Protein AF-A0A0S4IQ66-F1 (afdb_monomer_lite)

Secondary structure (DSSP, 8-state):
--HHHHHHHHHHHHHHHHHHHHHHHHHHHHHHHHHHHHHHHHHHHHHHHHHHHHHHHHHHHHHHHHHHHHHHHHHHHTTTTS------------------------PPPPTT-HHHHHHHHHHHTT-TTS-HHHHHHHTT--SHHHHHHH--HHHHHHTT--HHHHHHHHHHHHHHHHHHHT-

Foldseek 3Di:
DDPVVVVVVVVVVVVVVVVVVVVVVVVVVVVVVVVVVVVVVVVVVVVVVVVVVVVVVVVVVVVVVVVVVVVVVVVVVVVVVPDDDDDDDDDDPDDDPDDCPPPPPVDQDPFPCLPSNQVSLCVQLVVPPDRSCVLCVVVVDDGLVCCLVPDDLVSCVVVVNDSSSSVRSNVSSVVVVVVVVVD

Radius of gyration: 32.1 Å; chains: 1; bounding box: 67×26×112 Å

Sequence (183 aa):
MSNDDLVKENHRLSQLVRRMQDAVSTLRDEIADANSELAASRKLFDEQKQILLQELDRERLKRSRVESQLERQSSKETTSRGTNTIATSDASTSSNQIDQEVVHRVVPPKRTEFAAFCDWIGFTARLRDVDIKDVFHNLGHLTVEDVCANVCESDLLSAGVSHQKSKVVMQCIMECTMQYLMQ

pLDDT: mean 74.01, std 18.63, range [32.59, 98.0]

Organism: Bodo saltans (NCBI:txid75058)

Structure (mmCIF, N/CA/C/O backbone):
data_AF-A0A0S4IQ66-F1
#
_entry.id   AF-A0A0S4IQ66-F1
#
loop_
_atom_site.group_PDB
_atom_site.id
_atom_site.type_symbol
_atom_site.label_atom_id
_atom_site.label_alt_id
_atom_site.label_comp_id
_atom_site.label_asym_id
_atom_site.label_entity_id
_atom_site.label_seq_id
_atom_site.pdbx_PDB_ins_code
_atom_site.Cartn_x
_atom_site.Cartn_y
_atom_site.Cartn_z
_atom_site.occupancy
_atom_site.B_iso_or_equiv
_atom_site.auth_seq_id
_atom_site.auth_comp_id
_atom_site.auth_asym_id
_atom_site.auth_atom_id
_atom_site.pdbx_PDB_model_num
ATOM 1 N N . MET A 1 1 ? 32.208 -8.313 -51.434 1.00 64.12 1 MET A N 1
ATOM 2 C CA . MET A 1 1 ? 32.116 -7.104 -50.590 1.00 64.12 1 MET A CA 1
ATOM 3 C C . MET A 1 1 ? 33.354 -6.273 -50.829 1.00 64.12 1 MET A C 1
ATOM 5 O O . MET A 1 1 ? 34.442 -6.840 -50.806 1.00 64.12 1 MET A O 1
ATOM 9 N N . SER A 1 2 ? 33.185 -4.984 -51.115 1.00 90.19 2 SER A N 1
ATOM 10 C CA . SER A 1 2 ? 34.305 -4.049 -51.229 1.00 90.19 2 SER A CA 1
ATOM 11 C C . SER A 1 2 ? 34.895 -3.759 -49.845 1.00 90.19 2 SER A C 1
ATOM 13 O O . SER A 1 2 ? 34.210 -3.892 -48.829 1.00 90.19 2 SER A O 1
ATOM 15 N N . ASN A 1 3 ? 36.155 -3.327 -49.799 1.00 90.00 3 ASN A N 1
ATOM 16 C CA . ASN A 1 3 ? 36.782 -2.851 -48.566 1.00 90.00 3 ASN A CA 1
ATOM 17 C C . ASN A 1 3 ? 36.015 -1.647 -47.974 1.00 90.00 3 ASN A C 1
ATOM 19 O O . ASN A 1 3 ? 35.884 -1.525 -46.759 1.00 90.00 3 ASN A O 1
ATOM 23 N N . ASP A 1 4 ? 35.406 -0.819 -48.827 1.00 91.44 4 ASP A N 1
ATOM 24 C CA . ASP A 1 4 ? 34.572 0.314 -48.403 1.00 91.44 4 ASP A CA 1
ATOM 25 C C . ASP A 1 4 ? 33.258 -0.127 -47.738 1.00 91.44 4 ASP A C 1
ATOM 27 O O . ASP A 1 4 ? 32.776 0.527 -46.808 1.00 91.44 4 ASP A O 1
ATOM 31 N N . ASP A 1 5 ? 32.687 -1.256 -48.176 1.00 92.94 5 ASP A N 1
ATOM 32 C CA . ASP A 1 5 ? 31.478 -1.826 -47.569 1.00 92.94 5 ASP A CA 1
ATOM 33 C C . ASP A 1 5 ? 31.783 -2.358 -46.163 1.00 92.94 5 ASP A C 1
ATOM 35 O O . ASP A 1 5 ? 30.996 -2.167 -45.235 1.00 92.94 5 ASP A O 1
ATOM 39 N N . LEU A 1 6 ? 32.962 -2.969 -45.986 1.00 93.12 6 LEU A N 1
ATOM 40 C CA . LEU A 1 6 ? 33.448 -3.445 -44.689 1.00 93.12 6 LEU A CA 1
ATOM 41 C C . LEU A 1 6 ? 33.649 -2.296 -43.693 1.00 93.12 6 LEU A C 1
ATOM 43 O O . LEU A 1 6 ? 33.256 -2.420 -42.534 1.00 93.12 6 LEU A O 1
ATOM 47 N N . VAL A 1 7 ? 34.215 -1.167 -44.129 1.00 93.81 7 VAL A N 1
ATOM 48 C CA . VAL A 1 7 ? 34.425 0.010 -43.267 1.00 93.81 7 VAL A CA 1
ATOM 49 C C . VAL A 1 7 ? 33.093 0.620 -42.821 1.00 93.81 7 VAL A C 1
ATOM 51 O O . VAL A 1 7 ? 32.925 0.931 -41.639 1.00 93.81 7 VAL A O 1
ATOM 54 N N . LYS A 1 8 ? 32.122 0.754 -43.733 1.00 94.56 8 LYS A N 1
ATOM 55 C CA . LYS A 1 8 ? 30.783 1.271 -43.402 1.00 94.56 8 LYS A CA 1
ATOM 56 C C . LYS A 1 8 ? 30.042 0.361 -42.429 1.00 94.56 8 LYS A C 1
ATOM 58 O O . LYS A 1 8 ? 29.466 0.855 -41.459 1.00 94.56 8 LYS A O 1
ATOM 63 N N . GLU A 1 9 ? 30.082 -0.950 -42.655 1.00 95.00 9 GLU A N 1
ATOM 64 C CA . GLU A 1 9 ? 29.412 -1.902 -41.770 1.00 95.00 9 GLU A CA 1
ATOM 65 C C . GLU A 1 9 ? 30.079 -1.955 -40.390 1.00 95.00 9 GLU A C 1
ATOM 67 O O . GLU A 1 9 ? 29.388 -1.945 -39.374 1.00 95.00 9 GLU A O 1
ATOM 72 N N . ASN A 1 10 ? 31.411 -1.894 -40.322 1.00 94.88 10 ASN A N 1
ATOM 73 C CA . ASN A 1 10 ? 32.129 -1.811 -39.050 1.00 94.88 10 ASN A CA 1
ATOM 74 C C . ASN A 1 10 ? 31.773 -0.528 -38.275 1.00 94.88 10 ASN A C 1
ATOM 76 O O . ASN A 1 10 ? 31.510 -0.569 -37.071 1.00 94.88 10 ASN A O 1
ATOM 80 N N . HIS A 1 11 ? 31.660 0.610 -38.966 1.00 95.62 11 HIS A N 1
ATOM 81 C CA . HIS A 1 11 ? 31.192 1.847 -38.347 1.00 95.62 11 HIS A CA 1
ATOM 82 C C . HIS A 1 11 ? 29.756 1.718 -37.809 1.00 95.62 11 HIS A C 1
ATOM 84 O O . HIS A 1 11 ? 29.483 2.125 -36.678 1.00 95.62 11 HIS A O 1
ATOM 90 N N . ARG A 1 12 ? 28.849 1.097 -38.576 1.00 96.94 12 ARG A N 1
ATOM 91 C CA . ARG A 1 12 ? 27.458 0.845 -38.163 1.00 96.94 12 ARG A CA 1
ATOM 92 C C . ARG A 1 12 ? 27.384 -0.051 -36.925 1.00 96.94 12 ARG A C 1
ATOM 94 O O . ARG A 1 12 ? 26.663 0.270 -35.981 1.00 96.94 12 ARG A O 1
ATOM 101 N N . LEU A 1 13 ? 28.159 -1.134 -36.905 1.00 97.31 13 LEU A N 1
ATOM 102 C CA . LEU A 1 13 ? 28.255 -2.044 -35.764 1.00 97.31 13 LEU A CA 1
ATOM 103 C C . LEU A 1 13 ? 28.844 -1.345 -34.536 1.00 97.31 13 LEU A C 1
ATOM 105 O O . LEU A 1 13 ? 28.303 -1.484 -33.444 1.00 97.31 13 LEU A O 1
ATOM 109 N N . SER A 1 14 ? 29.880 -0.522 -34.709 1.00 97.38 14 SER A N 1
ATOM 110 C CA . SER A 1 14 ? 30.478 0.258 -33.618 1.00 97.38 14 SER A CA 1
ATOM 111 C C . SER A 1 14 ? 29.476 1.236 -32.992 1.00 97.38 14 SER A C 1
ATOM 113 O O . SER A 1 14 ? 29.402 1.358 -31.769 1.00 97.38 14 SER A O 1
ATOM 115 N N . GLN A 1 15 ? 28.656 1.904 -33.812 1.00 97.19 15 GLN A N 1
ATOM 116 C CA . GLN A 1 15 ? 27.579 2.763 -33.313 1.00 97.19 15 GLN A CA 1
ATOM 117 C C . GLN A 1 15 ? 26.498 1.968 -32.572 1.00 97.19 15 GLN A C 1
ATOM 119 O O . GLN A 1 15 ? 26.015 2.421 -31.535 1.00 97.19 15 GLN A O 1
ATOM 124 N N . LEU A 1 16 ? 26.121 0.793 -33.085 1.00 97.44 16 LEU A N 1
ATOM 125 C CA . LEU A 1 16 ? 25.138 -0.073 -32.435 1.00 97.44 16 LEU A CA 1
ATOM 126 C C . LEU A 1 16 ? 25.640 -0.559 -31.072 1.00 97.44 16 LEU A C 1
ATOM 128 O O . LEU A 1 16 ? 24.911 -0.452 -30.091 1.00 97.44 16 LEU A O 1
ATOM 132 N N . VAL A 1 17 ? 26.892 -1.018 -30.995 1.00 97.75 17 VAL A N 1
ATOM 133 C CA . VAL A 1 17 ? 27.526 -1.440 -29.738 1.00 97.75 17 VAL A CA 1
ATOM 134 C C . VAL A 1 17 ? 27.514 -0.303 -28.724 1.00 97.75 17 VAL A C 1
ATOM 136 O O . VAL A 1 17 ? 27.152 -0.534 -27.575 1.00 97.75 17 VAL A O 1
ATOM 139 N N . ARG A 1 18 ? 27.824 0.928 -29.146 1.00 97.44 18 ARG A N 1
ATOM 140 C CA . ARG A 1 18 ? 27.783 2.096 -28.257 1.00 97.44 18 ARG A CA 1
ATOM 141 C C . ARG A 1 18 ? 26.382 2.345 -27.698 1.00 97.44 18 ARG A C 1
ATOM 143 O O . ARG A 1 18 ? 26.222 2.449 -26.492 1.00 97.44 18 ARG A O 1
ATOM 150 N N . ARG A 1 19 ? 25.354 2.330 -28.553 1.00 97.50 19 ARG A N 1
ATOM 151 C CA . ARG A 1 19 ? 23.955 2.483 -28.108 1.00 97.50 19 ARG A CA 1
ATOM 152 C C . ARG A 1 19 ? 23.518 1.362 -27.167 1.00 97.50 19 ARG A C 1
ATOM 154 O O . ARG A 1 19 ? 22.789 1.614 -26.217 1.00 97.50 19 ARG A O 1
ATOM 161 N N . MET A 1 20 ? 23.957 0.130 -27.427 1.00 97.81 20 MET A N 1
ATOM 162 C CA . MET A 1 20 ? 23.685 -1.002 -26.540 1.00 97.81 20 MET A CA 1
ATOM 163 C C . MET A 1 20 ? 24.392 -0.842 -25.191 1.00 97.81 20 MET A C 1
ATOM 165 O O . MET A 1 20 ? 23.800 -1.157 -24.166 1.00 97.81 20 MET A O 1
ATOM 169 N N . GLN A 1 21 ? 25.627 -0.337 -25.170 1.00 98.00 21 GLN A N 1
ATOM 170 C CA . GLN A 1 21 ? 26.355 -0.043 -23.933 1.00 98.00 21 GLN A CA 1
ATOM 171 C C . GLN A 1 21 ? 25.667 1.055 -23.121 1.00 98.00 21 GLN A C 1
ATOM 173 O O . GLN A 1 21 ? 25.494 0.880 -21.917 1.00 98.00 21 GLN A O 1
ATOM 178 N N . ASP A 1 22 ? 25.220 2.127 -23.777 1.00 97.25 22 ASP A N 1
ATOM 179 C CA . ASP A 1 22 ? 24.487 3.216 -23.130 1.00 97.25 22 ASP A CA 1
ATOM 180 C C . ASP A 1 22 ? 23.171 2.697 -22.526 1.00 97.25 22 ASP A C 1
ATOM 182 O O . ASP A 1 22 ? 22.912 2.903 -21.343 1.00 97.25 22 ASP A O 1
ATOM 186 N N . ALA A 1 23 ? 22.392 1.918 -23.289 1.00 97.25 23 ALA A N 1
ATOM 187 C CA . ALA A 1 23 ? 21.151 1.312 -22.804 1.00 97.25 23 ALA A CA 1
ATOM 188 C C . ALA A 1 23 ? 21.380 0.350 -21.624 1.00 97.25 23 ALA A C 1
ATOM 190 O O . ALA A 1 23 ? 20.615 0.350 -20.663 1.00 97.25 23 ALA A O 1
ATOM 191 N N . VAL A 1 24 ? 22.447 -0.456 -21.665 1.00 98.00 24 VAL A N 1
ATOM 192 C CA . VAL A 1 24 ? 22.825 -1.333 -20.545 1.00 98.00 24 VAL A CA 1
ATOM 193 C C . VAL A 1 24 ? 23.238 -0.521 -19.318 1.00 98.00 24 VAL A C 1
ATOM 195 O O . VAL A 1 24 ? 22.945 -0.944 -18.203 1.00 98.00 24 VAL A O 1
ATOM 198 N N . SER A 1 25 ? 23.906 0.622 -19.495 1.00 97.75 25 SER A N 1
ATOM 199 C CA . SER A 1 25 ? 24.238 1.517 -18.383 1.00 97.75 25 SER A CA 1
ATOM 200 C C . SER A 1 25 ? 22.973 2.062 -17.731 1.00 97.75 25 SER A C 1
ATOM 202 O O . SER A 1 25 ? 22.811 1.908 -16.527 1.00 97.75 25 SER A O 1
ATOM 204 N N . THR A 1 26 ? 22.037 2.590 -18.523 1.00 97.06 26 THR A N 1
ATOM 205 C CA . THR A 1 26 ? 20.759 3.103 -18.010 1.00 97.06 26 THR A CA 1
ATOM 206 C C . THR A 1 26 ? 19.975 2.028 -17.264 1.00 97.06 26 THR A C 1
ATOM 208 O O . THR A 1 26 ? 19.541 2.257 -16.142 1.00 97.06 26 THR A O 1
ATOM 211 N N . LEU A 1 27 ? 19.867 0.818 -17.825 1.00 97.56 27 LEU A N 1
ATOM 212 C CA . LEU A 1 27 ? 19.185 -0.290 -17.149 1.00 97.56 27 LEU A CA 1
ATOM 213 C C . LEU A 1 27 ? 19.869 -0.689 -15.835 1.00 97.56 27 LEU A C 1
ATOM 215 O O . LEU A 1 27 ? 19.198 -1.110 -14.898 1.00 97.56 27 LEU A O 1
ATOM 219 N N . ARG A 1 28 ? 21.201 -0.588 -15.745 1.00 97.75 28 ARG A N 1
ATOM 220 C CA . ARG A 1 28 ? 21.920 -0.855 -14.489 1.00 97.75 28 ARG A CA 1
ATOM 221 C C . ARG A 1 28 ? 21.606 0.189 -13.428 1.00 97.75 28 ARG A C 1
ATOM 223 O O . ARG A 1 28 ? 21.427 -0.200 -12.277 1.00 97.75 28 ARG A O 1
ATOM 230 N N . ASP A 1 29 ? 21.527 1.456 -13.817 1.00 97.00 29 ASP A N 1
ATOM 231 C CA . ASP A 1 29 ? 21.183 2.548 -12.909 1.00 97.00 29 ASP A CA 1
ATOM 232 C C . ASP A 1 29 ? 19.736 2.387 -12.410 1.00 97.00 29 ASP A C 1
ATOM 234 O O . ASP A 1 29 ? 19.504 2.364 -11.204 1.00 97.00 29 ASP A O 1
ATOM 238 N N . GLU A 1 30 ? 18.786 2.100 -13.306 1.00 95.19 30 GLU A N 1
ATOM 239 C CA . GLU A 1 30 ? 17.387 1.819 -12.942 1.00 95.19 30 GLU A CA 1
ATOM 240 C C . GLU A 1 30 ? 17.255 0.614 -11.992 1.00 95.19 30 GLU A C 1
ATOM 242 O O . GLU A 1 30 ? 16.486 0.646 -11.029 1.00 95.19 30 GLU A O 1
ATOM 247 N N . ILE A 1 31 ? 18.025 -0.457 -12.221 1.00 97.31 31 ILE A N 1
ATOM 248 C CA . ILE A 1 31 ? 18.059 -1.621 -11.321 1.00 97.31 31 ILE A CA 1
ATOM 249 C C . ILE A 1 31 ? 18.648 -1.243 -9.956 1.00 97.31 31 ILE A C 1
ATOM 251 O O . ILE A 1 31 ? 18.188 -1.752 -8.930 1.00 97.31 31 ILE A O 1
ATOM 255 N N . ALA A 1 32 ? 19.676 -0.395 -9.913 1.00 95.50 32 ALA A N 1
ATOM 256 C CA . ALA A 1 32 ? 20.269 0.058 -8.659 1.00 95.50 32 ALA A CA 1
ATOM 257 C C . ALA A 1 32 ? 19.266 0.885 -7.840 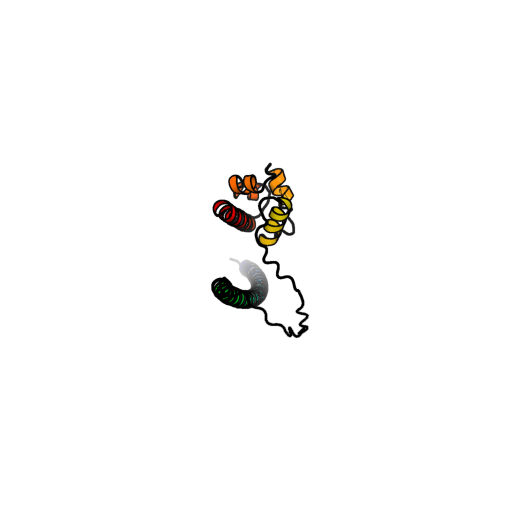1.00 95.50 32 ALA A C 1
ATOM 259 O O . ALA A 1 32 ? 19.096 0.622 -6.646 1.00 95.50 32 ALA A O 1
ATOM 260 N N . ASP A 1 33 ? 18.545 1.795 -8.494 1.00 93.88 33 ASP A N 1
ATOM 261 C CA . ASP A 1 33 ? 17.511 2.620 -7.870 1.00 93.88 33 ASP A CA 1
ATOM 262 C C . ASP A 1 33 ? 16.349 1.763 -7.352 1.00 93.88 33 ASP A C 1
ATOM 264 O O . ASP A 1 33 ? 16.009 1.834 -6.169 1.00 93.88 33 ASP A O 1
ATOM 268 N N . ALA A 1 34 ? 15.823 0.849 -8.174 1.00 93.25 34 ALA A N 1
ATOM 269 C CA . ALA A 1 34 ? 14.752 -0.062 -7.766 1.00 93.25 34 ALA A CA 1
ATOM 270 C C . ALA A 1 34 ? 15.153 -0.951 -6.572 1.00 93.25 34 ALA A C 1
ATOM 272 O O . ALA A 1 34 ? 14.351 -1.199 -5.669 1.00 93.25 34 ALA A O 1
ATOM 273 N N . ASN A 1 35 ? 16.406 -1.417 -6.524 1.00 94.88 35 ASN A N 1
ATOM 274 C CA . ASN A 1 35 ? 16.915 -2.185 -5.385 1.00 94.88 35 ASN A CA 1
ATOM 275 C C . ASN A 1 35 ? 17.035 -1.333 -4.113 1.00 94.88 35 ASN A C 1
ATOM 277 O O . ASN A 1 35 ? 16.768 -1.832 -3.016 1.00 94.88 35 ASN A O 1
ATOM 281 N N . SER A 1 36 ? 17.420 -0.063 -4.247 1.00 96.06 36 SER A N 1
ATOM 282 C CA . SER A 1 36 ? 17.479 0.889 -3.134 1.00 96.06 36 SER A CA 1
ATOM 283 C C . SER A 1 36 ? 16.085 1.158 -2.558 1.00 96.06 36 SER A C 1
ATOM 285 O O . SER A 1 36 ? 15.873 1.045 -1.347 1.00 96.06 36 SER A O 1
ATOM 287 N N . GLU A 1 37 ? 15.100 1.411 -3.424 1.00 92.38 37 GLU A N 1
ATOM 288 C CA . GLU A 1 37 ? 13.699 1.599 -3.033 1.00 92.38 37 GLU A CA 1
ATOM 289 C C . GLU A 1 37 ? 13.118 0.351 -2.360 1.00 92.38 37 GLU A C 1
ATOM 291 O O . GLU A 1 37 ? 12.466 0.448 -1.315 1.00 92.38 37 GLU A O 1
ATOM 296 N N . LEU A 1 38 ? 13.406 -0.837 -2.902 1.00 94.81 38 LEU A N 1
ATOM 297 C CA . LEU A 1 38 ? 12.983 -2.106 -2.311 1.00 94.81 38 LEU A CA 1
ATOM 298 C C . LEU A 1 38 ? 13.578 -2.304 -0.910 1.00 94.81 38 LEU A C 1
ATOM 300 O O . LEU A 1 38 ? 12.873 -2.731 0.008 1.00 94.81 38 LEU A O 1
ATOM 304 N N . ALA A 1 39 ? 14.858 -1.975 -0.721 1.00 92.75 39 ALA A N 1
ATOM 305 C CA . ALA A 1 39 ? 15.512 -2.054 0.582 1.00 92.75 39 ALA A CA 1
ATOM 306 C C . ALA A 1 39 ? 14.887 -1.078 1.595 1.00 92.75 39 ALA A C 1
ATOM 308 O O . ALA A 1 39 ? 14.626 -1.463 2.739 1.00 92.75 39 ALA A O 1
ATOM 309 N N . ALA A 1 40 ? 14.592 0.156 1.176 1.00 90.06 40 ALA A N 1
ATOM 310 C CA . ALA A 1 40 ? 13.922 1.150 2.011 1.00 90.06 40 ALA A CA 1
ATOM 311 C C . ALA A 1 40 ? 12.498 0.713 2.395 1.00 90.06 40 ALA A C 1
ATOM 313 O O . ALA A 1 40 ? 12.125 0.771 3.568 1.00 90.06 40 ALA A O 1
ATOM 314 N N . SER A 1 41 ? 11.725 0.205 1.431 1.00 90.38 41 SER A N 1
ATOM 315 C CA . SER A 1 41 ? 10.371 -0.311 1.656 1.00 90.38 41 SER A CA 1
ATOM 316 C C . SER A 1 41 ? 10.366 -1.486 2.636 1.00 90.38 41 SER A C 1
ATOM 318 O O . SER A 1 41 ? 9.578 -1.511 3.583 1.00 90.38 41 SER A O 1
ATOM 320 N N . ARG A 1 42 ? 11.307 -2.426 2.477 1.00 93.38 42 ARG A N 1
ATOM 321 C CA . ARG A 1 42 ? 11.455 -3.566 3.387 1.00 93.38 42 ARG A CA 1
ATOM 322 C C . ARG A 1 42 ? 11.783 -3.123 4.810 1.00 93.38 42 ARG A C 1
ATOM 324 O O . ARG A 1 42 ? 11.186 -3.636 5.751 1.00 93.38 42 ARG A O 1
ATOM 331 N N . LYS A 1 43 ? 12.679 -2.145 4.967 1.00 92.94 43 LYS A N 1
ATOM 332 C CA . LYS A 1 43 ? 13.011 -1.579 6.278 1.00 92.94 43 LYS A CA 1
ATOM 333 C C . LYS A 1 43 ? 11.782 -0.958 6.953 1.00 92.94 43 LYS A C 1
ATOM 335 O O . LYS A 1 43 ? 11.514 -1.268 8.109 1.00 92.94 43 LYS A O 1
ATOM 340 N N . LEU A 1 44 ? 11.010 -0.144 6.228 1.00 87.81 44 LEU A N 1
ATOM 341 C CA . LEU A 1 44 ? 9.776 0.459 6.752 1.00 87.81 44 LEU A CA 1
ATOM 342 C C . LEU A 1 44 ? 8.742 -0.599 7.151 1.00 87.81 44 LEU A C 1
ATOM 344 O O . LEU A 1 44 ? 8.089 -0.472 8.186 1.00 87.81 44 LEU A O 1
ATOM 348 N N . PHE A 1 45 ? 8.603 -1.656 6.350 1.00 87.06 45 PHE A N 1
ATOM 349 C CA . PHE A 1 45 ? 7.720 -2.772 6.670 1.00 87.06 45 PHE A CA 1
ATOM 350 C C . PHE A 1 45 ? 8.150 -3.492 7.954 1.00 87.06 45 PHE A C 1
ATOM 352 O O . PHE A 1 45 ? 7.311 -3.768 8.813 1.00 87.06 45 PHE A O 1
ATOM 359 N N . ASP A 1 46 ? 9.446 -3.772 8.109 1.00 89.81 46 ASP A N 1
ATOM 360 C CA . ASP A 1 46 ? 9.981 -4.439 9.298 1.00 89.81 46 ASP A CA 1
ATOM 361 C C . ASP A 1 46 ? 9.790 -3.578 10.563 1.00 89.81 46 ASP A C 1
ATOM 363 O O . ASP A 1 46 ? 9.367 -4.097 11.600 1.00 89.81 46 ASP A O 1
ATOM 367 N N . GLU A 1 47 ? 9.998 -2.261 10.468 1.00 87.81 47 GLU A N 1
ATOM 368 C CA . GLU A 1 47 ? 9.728 -1.307 11.554 1.00 87.81 47 GLU A CA 1
ATOM 369 C C . GLU A 1 47 ? 8.239 -1.287 11.939 1.00 87.81 47 GLU A C 1
ATOM 371 O O . GLU A 1 47 ? 7.891 -1.431 13.114 1.00 87.81 47 GLU A O 1
ATOM 376 N N . GLN A 1 48 ? 7.336 -1.188 10.958 1.00 86.06 48 GLN A N 1
ATOM 377 C CA . GLN A 1 48 ? 5.890 -1.218 11.205 1.00 86.06 48 GLN A CA 1
ATOM 378 C C . GLN A 1 48 ? 5.438 -2.540 11.827 1.00 86.06 48 GLN A C 1
ATOM 380 O O . GLN A 1 48 ? 4.636 -2.551 12.762 1.00 86.06 48 GLN A O 1
ATOM 385 N N . LYS A 1 49 ? 5.973 -3.664 11.344 1.00 90.50 49 LYS A N 1
ATOM 386 C CA . LYS A 1 49 ? 5.697 -4.985 11.906 1.00 90.50 49 LYS A CA 1
ATOM 387 C C . LYS A 1 49 ? 6.122 -5.058 13.370 1.00 90.50 49 LYS A C 1
ATOM 389 O O . LYS A 1 49 ? 5.375 -5.593 14.188 1.00 90.50 49 LYS A O 1
ATOM 394 N N . GLN A 1 50 ? 7.294 -4.527 13.712 1.00 85.25 50 GLN A N 1
ATOM 395 C CA . GLN A 1 50 ? 7.779 -4.522 15.090 1.00 85.25 50 GLN A CA 1
ATOM 396 C C . GLN A 1 50 ? 6.875 -3.691 16.008 1.00 85.25 50 GLN A C 1
ATOM 398 O O . GLN A 1 50 ? 6.534 -4.158 17.095 1.00 85.25 50 GLN A O 1
ATOM 403 N N . ILE A 1 51 ? 6.441 -2.510 15.557 1.00 85.12 51 ILE A N 1
ATOM 404 C CA . ILE A 1 51 ? 5.503 -1.655 16.300 1.00 85.12 51 ILE A CA 1
ATOM 405 C C . ILE A 1 51 ? 4.193 -2.404 16.570 1.00 85.12 51 ILE A C 1
ATOM 407 O O . ILE A 1 51 ? 3.752 -2.482 17.716 1.00 85.12 51 ILE A O 1
ATOM 411 N N . LEU A 1 52 ? 3.607 -3.025 15.542 1.00 79.75 52 LEU A N 1
ATOM 412 C CA . LEU A 1 52 ? 2.347 -3.763 15.679 1.00 79.75 52 LEU A CA 1
ATOM 413 C C . LEU A 1 52 ? 2.466 -4.968 16.621 1.00 79.75 52 LEU A C 1
ATOM 415 O O . LEU A 1 52 ? 1.539 -5.253 17.376 1.00 79.75 52 LEU A O 1
ATOM 419 N N . LEU A 1 53 ? 3.600 -5.676 16.606 1.00 84.50 53 LEU A N 1
ATOM 420 C CA . LEU A 1 53 ? 3.845 -6.780 17.539 1.00 84.50 53 LEU A CA 1
ATOM 421 C C . LEU A 1 53 ? 3.936 -6.288 18.989 1.00 84.50 53 LEU A C 1
ATOM 423 O O . LEU A 1 53 ? 3.327 -6.886 19.874 1.00 84.50 53 LEU A O 1
ATOM 427 N N . GLN A 1 54 ? 4.635 -5.177 19.230 1.00 87.75 54 GLN A N 1
ATOM 428 C CA . GLN A 1 54 ? 4.715 -4.572 20.563 1.00 87.75 54 GLN A CA 1
ATOM 429 C C . GLN A 1 54 ? 3.345 -4.097 21.059 1.00 87.75 54 GLN A C 1
ATOM 431 O O . GLN A 1 54 ? 3.006 -4.276 22.231 1.00 87.75 54 GLN A O 1
ATOM 436 N N . GLU A 1 55 ? 2.542 -3.512 20.172 1.00 83.31 55 GLU A N 1
ATOM 437 C CA . GLU A 1 55 ? 1.184 -3.080 20.486 1.00 83.31 55 GLU A CA 1
ATOM 438 C C . GLU A 1 55 ? 0.278 -4.272 20.822 1.00 83.31 55 GLU A C 1
ATOM 440 O O . GLU A 1 55 ? -0.429 -4.249 21.833 1.00 83.31 55 GLU A O 1
ATOM 445 N N . LEU A 1 56 ? 0.373 -5.358 20.048 1.00 86.88 56 LEU A N 1
ATOM 446 C CA . LEU A 1 56 ? -0.349 -6.601 20.310 1.00 86.88 56 LEU A CA 1
ATOM 447 C C . LEU A 1 56 ? 0.001 -7.188 21.684 1.00 86.88 56 LEU A C 1
ATOM 449 O O . LEU A 1 56 ? -0.899 -7.562 22.441 1.00 86.88 56 LEU A O 1
ATOM 453 N N . ASP A 1 57 ? 1.285 -7.257 22.030 1.00 88.19 57 ASP A N 1
ATOM 454 C CA . ASP A 1 57 ? 1.722 -7.766 23.331 1.00 88.19 57 ASP A CA 1
ATO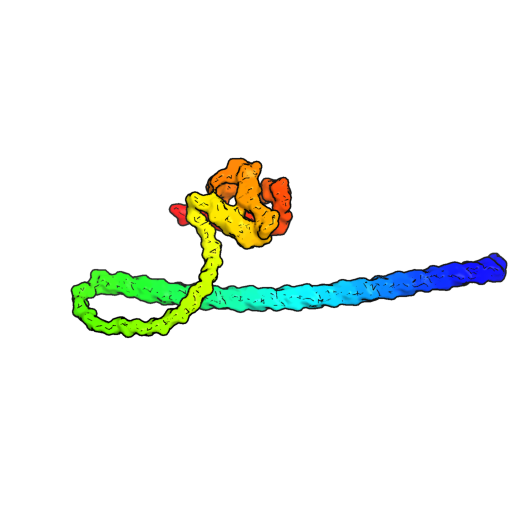M 455 C C . ASP A 1 57 ? 1.249 -6.866 24.479 1.00 88.19 57 ASP A C 1
ATOM 457 O O . ASP A 1 57 ? 0.784 -7.357 25.515 1.00 88.19 57 ASP A O 1
ATOM 461 N N . ARG A 1 58 ? 1.265 -5.542 24.282 1.00 84.06 58 ARG A N 1
ATOM 462 C CA . ARG A 1 58 ? 0.721 -4.585 25.253 1.00 84.06 58 ARG A CA 1
ATOM 463 C C . ARG A 1 58 ? -0.777 -4.797 25.471 1.00 84.06 58 ARG A C 1
ATOM 465 O O . ARG A 1 58 ? -1.227 -4.802 26.619 1.00 84.06 58 ARG A O 1
ATOM 472 N N . GLU A 1 59 ? -1.551 -5.000 24.410 1.00 82.44 59 GLU A N 1
ATOM 473 C CA . GLU A 1 59 ? -2.990 -5.262 24.513 1.00 82.44 59 GLU A CA 1
ATOM 474 C C . GLU A 1 59 ? -3.299 -6.616 25.159 1.00 82.44 59 GLU A C 1
ATOM 476 O O . GLU A 1 59 ? -4.225 -6.716 25.969 1.00 82.44 59 GLU A O 1
ATOM 481 N N . ARG A 1 60 ? -2.492 -7.648 24.888 1.00 87.19 60 ARG A N 1
ATOM 482 C CA . ARG A 1 60 ? -2.589 -8.947 25.575 1.00 87.19 60 ARG A CA 1
ATOM 483 C C . ARG A 1 60 ? -2.342 -8.814 27.077 1.00 87.19 60 ARG A C 1
ATOM 485 O O . ARG A 1 60 ? -3.120 -9.345 27.867 1.00 87.19 60 ARG A O 1
ATOM 492 N N . LEU A 1 61 ? -1.324 -8.054 27.482 1.00 87.25 61 LEU A N 1
ATOM 493 C CA . LEU A 1 61 ? -1.044 -7.780 28.896 1.00 87.25 61 LEU A CA 1
ATOM 494 C C . LEU A 1 61 ? -2.190 -7.018 29.571 1.00 87.25 61 LEU A C 1
ATOM 496 O O . LEU A 1 61 ? -2.594 -7.366 30.681 1.00 87.25 61 LEU A O 1
ATOM 500 N N . LYS A 1 62 ? -2.745 -5.995 28.909 1.00 82.56 62 LYS A N 1
ATOM 501 C CA . LYS A 1 62 ? -3.917 -5.268 29.423 1.00 82.56 62 LYS A CA 1
ATOM 502 C C . LYS A 1 62 ? -5.119 -6.194 29.582 1.00 82.56 62 LYS A C 1
ATOM 504 O O . LYS A 1 62 ? -5.765 -6.160 30.625 1.00 82.56 62 LYS A O 1
ATOM 509 N N . ARG A 1 63 ? -5.397 -7.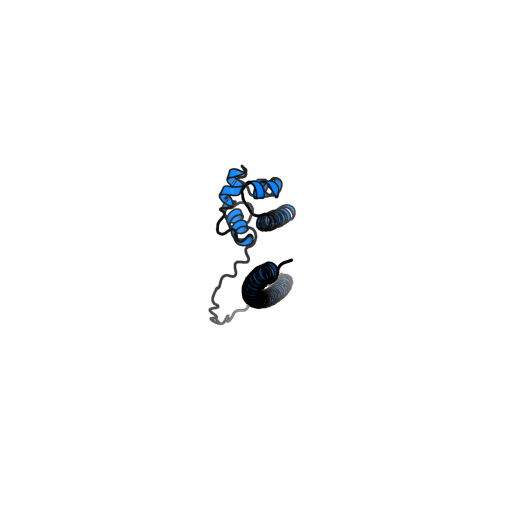035 28.581 1.00 84.38 63 ARG A N 1
ATOM 510 C CA . ARG A 1 63 ? -6.493 -8.010 28.629 1.00 84.38 63 ARG A CA 1
ATOM 511 C C . ARG A 1 63 ? -6.335 -8.965 29.811 1.00 84.38 63 ARG A C 1
ATOM 513 O O . ARG A 1 63 ? -7.249 -9.048 30.620 1.00 84.38 63 ARG A O 1
ATOM 520 N N . SER A 1 64 ? -5.158 -9.568 29.968 1.00 87.50 64 SER A N 1
ATOM 521 C CA . SER A 1 64 ? -4.860 -10.471 31.085 1.00 87.50 64 SER A CA 1
ATOM 522 C C . SER A 1 64 ? -5.063 -9.803 32.453 1.00 87.50 64 SER A C 1
ATOM 524 O O . SER A 1 64 ? -5.608 -10.416 33.373 1.00 87.50 64 SER A O 1
ATOM 526 N N . ARG A 1 65 ? -4.691 -8.521 32.598 1.00 86.75 65 ARG A N 1
ATOM 527 C CA . ARG A 1 65 ? -4.950 -7.755 33.830 1.00 86.75 65 ARG A CA 1
ATOM 528 C C . ARG A 1 65 ? -6.441 -7.558 34.093 1.00 86.75 65 ARG A C 1
ATOM 530 O O . ARG A 1 65 ? -6.862 -7.717 35.235 1.00 86.75 65 ARG A O 1
ATOM 537 N N . VAL A 1 66 ? -7.218 -7.207 33.069 1.00 83.88 66 VAL A N 1
ATOM 538 C CA . VAL A 1 66 ? -8.673 -7.014 33.196 1.00 83.88 66 VAL A CA 1
ATOM 539 C C . VAL A 1 66 ? -9.364 -8.333 33.536 1.00 83.88 66 VAL A C 1
ATOM 541 O O . VAL A 1 66 ? -10.168 -8.366 34.460 1.00 83.88 66 VAL A O 1
ATOM 544 N N . GLU A 1 67 ? -9.002 -9.424 32.862 1.00 80.62 67 GLU A N 1
ATOM 545 C CA . GLU A 1 67 ? -9.514 -10.771 33.152 1.00 80.62 67 GLU A CA 1
ATOM 546 C C . GLU A 1 67 ? -9.212 -11.172 34.606 1.00 80.62 67 GLU A C 1
ATOM 548 O O . GLU A 1 67 ? -10.122 -11.530 35.352 1.00 80.62 67 GLU A O 1
ATOM 553 N N . SER A 1 68 ? -7.973 -10.959 35.066 1.00 83.12 68 SER A N 1
ATOM 554 C CA . SER A 1 68 ? -7.576 -11.221 36.460 1.00 83.12 68 SER A CA 1
ATOM 555 C C . SER A 1 68 ? -8.347 -10.369 37.482 1.00 83.12 68 SER A C 1
ATOM 557 O O . SER A 1 68 ? -8.571 -10.796 38.616 1.00 83.12 68 SER A O 1
ATOM 559 N N . GLN A 1 69 ? -8.721 -9.133 37.133 1.00 78.31 69 GLN A N 1
ATOM 560 C CA . GLN A 1 69 ? -9.540 -8.274 37.997 1.00 78.31 69 GLN A CA 1
ATOM 561 C C . GLN A 1 69 ? -10.995 -8.749 38.047 1.00 78.31 69 GLN A C 1
ATOM 563 O O . GLN A 1 69 ? -11.589 -8.750 39.127 1.00 78.31 69 GLN A O 1
ATOM 568 N N . LEU A 1 70 ? -11.540 -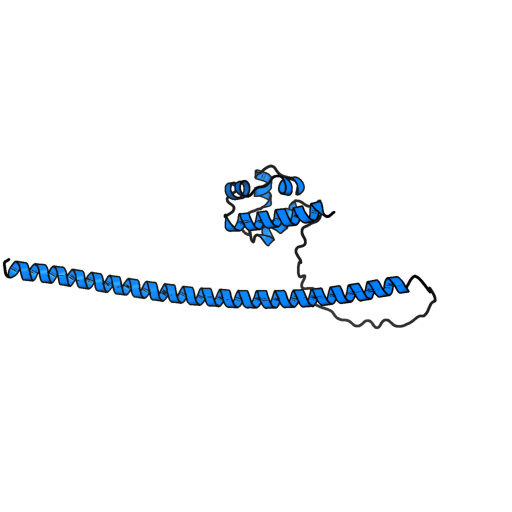9.188 36.910 1.00 77.25 70 LEU A N 1
ATOM 569 C CA . LEU A 1 70 ? -12.905 -9.693 36.798 1.00 77.25 70 LEU A CA 1
ATOM 570 C C . LEU A 1 70 ? -13.098 -10.966 37.639 1.00 77.25 70 LEU A C 1
ATOM 572 O O . LEU A 1 70 ? -14.052 -11.059 38.409 1.00 77.25 70 LEU A O 1
ATOM 576 N N . GLU A 1 71 ? -12.147 -11.903 37.585 1.00 74.38 71 GLU A N 1
ATOM 577 C CA . GLU A 1 71 ? -12.152 -13.127 38.405 1.00 74.38 71 GLU A CA 1
ATOM 578 C C . GLU A 1 71 ? -12.123 -12.821 39.915 1.00 74.38 71 GLU A C 1
ATOM 580 O O . GLU A 1 71 ? -12.831 -13.444 40.714 1.00 74.38 71 GLU A O 1
ATOM 585 N N . ARG A 1 72 ? -11.349 -11.805 40.325 1.00 71.31 72 ARG A N 1
ATOM 586 C CA . ARG A 1 72 ? -11.283 -11.354 41.726 1.00 71.31 72 ARG A CA 1
ATOM 587 C C . ARG A 1 72 ? -12.564 -10.656 42.187 1.00 71.31 72 ARG A C 1
ATOM 589 O O . ARG A 1 72 ? -12.920 -10.787 43.358 1.00 71.31 72 ARG A O 1
ATOM 596 N N . GLN A 1 73 ? -13.244 -9.914 41.311 1.00 60.94 73 GLN A N 1
ATOM 597 C CA . GLN A 1 73 ? -14.536 -9.290 41.626 1.00 60.94 73 GLN A CA 1
ATOM 598 C C . GLN A 1 73 ? -15.653 -10.330 41.731 1.00 60.94 73 GLN A C 1
ATOM 600 O O . GLN A 1 73 ? -16.377 -10.333 42.725 1.00 60.94 73 GLN A O 1
ATOM 605 N N . SER A 1 74 ? -15.715 -11.273 40.788 1.00 57.34 74 SER A N 1
ATOM 606 C CA . SER A 1 74 ? -16.665 -12.391 40.818 1.00 57.34 74 SER A CA 1
ATOM 607 C C . SER A 1 74 ? -16.539 -13.218 42.109 1.00 57.34 74 SER A C 1
ATOM 609 O O . SER A 1 74 ? -17.544 -13.537 42.742 1.00 57.34 74 SER A O 1
ATOM 611 N N . SER A 1 75 ? -15.310 -13.451 42.584 1.00 54.25 75 SER A N 1
ATOM 612 C CA . SER A 1 75 ? -15.047 -14.149 43.856 1.00 54.25 75 SER A CA 1
ATOM 613 C C . SER A 1 75 ? -15.456 -13.345 45.108 1.00 54.25 75 SER A C 1
ATOM 615 O O . SER A 1 75 ? -15.718 -13.910 46.175 1.00 54.25 75 SER A O 1
ATOM 617 N N . LYS A 1 76 ? -15.520 -12.009 45.013 1.00 54.97 76 LYS A N 1
ATOM 618 C CA . LYS A 1 76 ? -15.985 -11.130 46.101 1.00 54.97 76 LYS A CA 1
ATOM 619 C C . LYS A 1 76 ? -17.511 -11.026 46.154 1.00 54.97 76 LYS A C 1
ATOM 621 O O . LYS A 1 76 ? -18.065 -10.977 47.252 1.00 54.97 76 LYS A O 1
ATOM 626 N N . GLU A 1 77 ? -18.195 -11.055 45.013 1.00 52.00 77 GLU A N 1
ATOM 627 C CA . GLU A 1 77 ? -19.665 -11.006 44.955 1.00 52.00 77 GLU A CA 1
ATOM 628 C C . GLU A 1 77 ? -20.333 -12.267 45.521 1.00 52.00 77 GLU A C 1
ATOM 630 O O . GLU A 1 77 ? -21.388 -12.169 46.148 1.00 52.00 77 GLU A O 1
ATOM 635 N N . THR A 1 78 ? -19.695 -13.437 45.424 1.00 50.56 78 THR A N 1
ATOM 636 C CA . THR A 1 78 ? -20.197 -14.663 46.073 1.00 50.56 78 THR A CA 1
ATOM 637 C C . THR A 1 78 ? -20.063 -14.644 47.595 1.00 50.56 78 THR A C 1
ATOM 639 O O . THR A 1 78 ? -20.822 -15.324 48.282 1.00 50.56 78 THR A O 1
ATOM 642 N N . THR A 1 79 ? -19.141 -13.847 48.143 1.00 48.59 79 THR A N 1
ATOM 643 C CA . THR A 1 79 ? -18.894 -13.777 49.595 1.00 48.59 79 THR A CA 1
ATOM 644 C C . THR A 1 79 ? -19.697 -12.652 50.265 1.00 48.59 79 THR A C 1
ATOM 646 O O . THR A 1 79 ? -20.014 -12.741 51.446 1.00 48.59 79 THR A O 1
ATOM 649 N N . SER A 1 80 ? -20.108 -11.619 49.517 1.00 40.66 80 SER A N 1
ATOM 650 C CA . SER A 1 80 ? -20.816 -10.442 50.054 1.00 40.66 80 SER A CA 1
ATOM 651 C C . SER A 1 80 ? -22.318 -10.645 50.307 1.00 40.66 80 SER A C 1
ATOM 653 O O . SER A 1 80 ? -22.976 -9.740 50.823 1.00 40.66 80 SER A O 1
ATOM 655 N N . ARG A 1 81 ? -22.893 -11.804 49.959 1.00 45.31 81 ARG A N 1
ATOM 656 C CA . ARG A 1 81 ? -24.311 -12.107 50.238 1.00 45.31 81 ARG A CA 1
ATOM 657 C C . ARG A 1 81 ? -24.552 -12.728 51.619 1.00 45.31 81 ARG A C 1
ATOM 659 O O . ARG A 1 81 ? -25.701 -12.939 51.998 1.00 45.31 81 ARG A O 1
ATOM 666 N N . GLY A 1 82 ? -23.485 -12.971 52.379 1.00 41.66 82 GLY A N 1
ATOM 667 C CA . GLY A 1 82 ? -23.532 -13.229 53.811 1.00 41.66 82 GLY A CA 1
ATOM 668 C C . GLY A 1 82 ? -22.765 -12.133 54.541 1.00 41.66 82 GLY A C 1
ATOM 669 O O . GLY A 1 82 ? -21.605 -11.885 54.234 1.00 41.66 82 GLY A O 1
ATOM 670 N N . THR A 1 83 ? -23.384 -11.549 55.566 1.00 39.16 83 THR A N 1
ATOM 671 C CA . THR A 1 83 ? -22.779 -10.621 56.545 1.00 39.16 83 THR A CA 1
ATOM 672 C C . THR A 1 83 ? -22.692 -9.142 56.131 1.00 39.16 83 THR A C 1
ATOM 674 O O . THR A 1 83 ? -21.631 -8.599 55.845 1.00 39.16 83 THR A O 1
ATOM 677 N N . ASN A 1 84 ? -23.829 -8.444 56.232 1.00 41.81 84 ASN A N 1
ATOM 678 C CA . ASN A 1 84 ? -23.829 -7.023 56.583 1.00 41.81 84 ASN A CA 1
ATOM 679 C C . ASN A 1 84 ? -23.529 -6.893 58.085 1.00 41.81 84 ASN A C 1
ATOM 681 O O . ASN A 1 84 ? -24.422 -7.095 58.904 1.00 41.81 84 ASN A O 1
ATOM 685 N N . THR A 1 85 ? -22.306 -6.501 58.438 1.00 32.59 85 THR A N 1
ATOM 686 C CA . THR A 1 85 ? -22.036 -5.795 59.700 1.00 32.59 85 THR A CA 1
ATOM 687 C C . THR A 1 85 ? -20.897 -4.801 59.507 1.00 32.59 85 THR A C 1
ATOM 689 O O . THR A 1 85 ? -19.788 -5.153 59.125 1.00 32.59 85 THR A O 1
ATOM 692 N N . ILE A 1 86 ? -21.263 -3.550 59.762 1.00 43.34 86 ILE A N 1
ATOM 693 C CA . ILE A 1 86 ? -20.502 -2.316 59.965 1.00 43.34 86 ILE A CA 1
ATOM 694 C C . ILE A 1 86 ? -19.057 -2.529 60.457 1.00 43.34 86 ILE A C 1
ATOM 696 O O . ILE A 1 86 ? -18.852 -3.107 61.520 1.00 43.34 86 ILE A O 1
ATOM 700 N N . ALA A 1 87 ? -18.091 -1.916 59.767 1.00 33.66 87 ALA A N 1
ATOM 701 C CA . ALA A 1 87 ? -16.922 -1.291 60.389 1.00 33.66 87 ALA A CA 1
ATOM 702 C C . ALA A 1 87 ? -16.347 -0.201 59.468 1.00 33.66 87 ALA A C 1
ATOM 704 O O . ALA A 1 87 ? -16.220 -0.372 58.257 1.00 33.66 87 ALA A O 1
ATOM 705 N N . THR A 1 88 ? -16.067 0.938 60.084 1.00 39.75 88 THR A N 1
ATOM 706 C CA . THR A 1 88 ? -15.509 2.181 59.551 1.00 39.75 88 THR A CA 1
ATOM 707 C C . THR A 1 88 ? -14.027 2.079 59.172 1.00 39.75 88 THR A C 1
ATOM 709 O O . THR A 1 88 ? -13.304 1.245 59.713 1.00 39.75 88 THR A O 1
ATOM 712 N N . SER A 1 89 ? -13.606 3.053 58.354 1.00 37.56 89 SER A N 1
ATOM 713 C CA . SER A 1 89 ? -12.297 3.734 58.351 1.00 37.56 89 SER A CA 1
ATOM 714 C C . SER A 1 89 ? -11.371 3.517 57.143 1.00 37.56 89 SER A C 1
ATOM 716 O O . SER A 1 89 ? -10.995 2.408 56.782 1.00 37.56 89 SER A O 1
ATOM 718 N N . ASP A 1 90 ? -10.987 4.678 56.602 1.00 39.16 90 ASP A N 1
ATOM 719 C CA . ASP A 1 90 ? -9.748 5.038 55.907 1.00 39.16 90 ASP A CA 1
ATOM 720 C C . ASP A 1 90 ? -9.484 4.470 54.506 1.00 39.16 90 ASP A C 1
ATOM 722 O O . ASP A 1 90 ? -8.664 3.582 54.289 1.00 39.16 90 ASP A O 1
ATOM 726 N N . ALA A 1 91 ? -10.101 5.110 53.507 1.00 39.47 91 ALA A N 1
ATOM 727 C CA . ALA A 1 91 ? -9.619 5.075 52.130 1.00 39.47 91 ALA A CA 1
ATOM 728 C C . ALA A 1 91 ? -8.708 6.286 51.878 1.00 39.47 91 ALA A C 1
ATOM 730 O O . ALA A 1 91 ? -9.167 7.402 51.637 1.00 39.47 91 ALA A O 1
ATOM 731 N N . SER A 1 92 ? -7.399 6.057 51.953 1.00 35.94 92 SER A N 1
ATOM 732 C CA . SER A 1 92 ? -6.376 7.014 51.543 1.00 35.94 92 SER A CA 1
ATOM 733 C C . SER A 1 92 ? -6.535 7.355 50.058 1.00 35.94 92 SER A C 1
ATOM 735 O O . SER A 1 92 ? -6.402 6.493 49.189 1.00 35.94 92 SER A O 1
ATOM 737 N N . THR A 1 93 ? -6.793 8.627 49.764 1.00 44.72 93 THR A N 1
ATOM 738 C CA . THR A 1 93 ? -6.820 9.190 48.412 1.00 44.72 93 THR A CA 1
ATOM 739 C C . THR A 1 93 ? -5.399 9.208 47.840 1.00 44.72 93 THR A C 1
ATOM 741 O O . THR A 1 93 ? -4.676 10.194 47.962 1.00 44.72 93 THR A O 1
ATOM 744 N N . SER A 1 94 ? -4.956 8.102 47.239 1.00 36.34 94 SER A N 1
ATOM 745 C CA . SER A 1 94 ? -3.731 8.090 46.434 1.00 36.34 94 SER A CA 1
ATOM 746 C C . SER A 1 94 ? -4.063 8.599 45.036 1.00 36.34 94 SER A C 1
ATOM 748 O O . SER A 1 94 ? -4.635 7.903 44.198 1.00 36.34 94 SER A O 1
ATOM 750 N N . SER A 1 95 ? -3.738 9.875 44.849 1.00 42.62 95 SER A N 1
ATOM 751 C CA . SER A 1 95 ? -3.692 10.582 43.579 1.00 42.62 95 SER A CA 1
ATOM 752 C C . SER A 1 95 ? -2.761 9.854 42.609 1.00 42.62 95 SER A C 1
ATOM 754 O O . SER A 1 95 ? -1.548 9.884 42.780 1.00 42.62 95 SER A O 1
ATOM 756 N N . ASN A 1 96 ? -3.331 9.211 41.595 1.00 35.38 96 ASN A N 1
ATOM 757 C CA . ASN A 1 96 ? -2.628 8.856 40.370 1.00 35.38 96 ASN A CA 1
ATOM 758 C C . ASN A 1 96 ? -3.477 9.371 39.209 1.00 35.38 96 ASN A C 1
ATOM 760 O O . ASN A 1 96 ? -4.374 8.690 38.714 1.00 35.38 96 ASN A O 1
ATOM 764 N N . GLN A 1 97 ? -3.198 10.614 38.815 1.00 42.25 97 GLN A N 1
ATOM 765 C CA . GLN A 1 97 ? -3.467 11.089 37.465 1.00 42.25 97 GLN A CA 1
ATOM 766 C C . GLN A 1 97 ? -2.716 10.153 36.513 1.00 42.25 97 GLN A C 1
ATOM 768 O O . GLN A 1 97 ? -1.496 10.214 36.400 1.00 42.25 97 GLN A O 1
ATOM 773 N N . ILE A 1 98 ? -3.442 9.222 35.903 1.00 42.22 98 ILE A N 1
ATOM 774 C CA . ILE A 1 98 ? -2.965 8.464 34.754 1.00 42.22 98 ILE A CA 1
ATOM 775 C C . ILE A 1 98 ? -3.620 9.128 33.559 1.00 42.22 98 ILE A C 1
ATOM 777 O O . ILE A 1 98 ? -4.848 9.124 33.450 1.00 42.22 98 ILE A O 1
ATOM 781 N N . ASP A 1 99 ? -2.778 9.718 32.717 1.00 33.34 99 ASP A N 1
ATOM 782 C CA . ASP A 1 99 ? -3.141 10.285 31.431 1.00 33.34 99 ASP A CA 1
ATOM 783 C C . ASP A 1 99 ? -4.093 9.346 30.691 1.00 33.34 99 ASP A C 1
ATOM 785 O O . ASP A 1 99 ? -3.767 8.214 30.317 1.00 33.34 99 ASP A O 1
ATOM 789 N N . GLN A 1 100 ? -5.318 9.834 30.533 1.00 37.47 100 GLN A N 1
ATOM 790 C CA . GLN A 1 100 ? -6.359 9.254 29.708 1.00 37.47 100 GLN A CA 1
ATOM 791 C C . GLN A 1 100 ? -5.976 9.480 28.241 1.00 37.47 100 GLN A C 1
ATOM 793 O O . GLN A 1 100 ? -6.552 10.316 27.553 1.00 37.47 100 GLN A O 1
ATOM 798 N N . GLU A 1 101 ? -4.996 8.736 27.734 1.00 37.16 101 GLU A N 1
ATOM 799 C CA . GLU A 1 101 ? -4.892 8.555 26.290 1.00 37.16 101 GLU A CA 1
ATOM 800 C C . GLU A 1 101 ? -5.868 7.439 25.913 1.00 37.16 101 GLU A C 1
ATOM 802 O O . GLU A 1 101 ? -5.638 6.245 26.131 1.00 37.16 101 GLU A O 1
ATOM 807 N N . VAL A 1 102 ? -7.047 7.877 25.472 1.00 39.03 102 VAL A N 1
ATOM 808 C CA . VAL A 1 102 ? -8.183 7.046 25.085 1.00 39.03 102 VAL A CA 1
ATOM 809 C C . VAL A 1 102 ? -7.755 6.137 23.933 1.00 39.03 102 VAL A C 1
ATOM 811 O O . VAL A 1 102 ? -7.827 6.496 22.762 1.00 39.03 102 VAL A O 1
ATOM 814 N N . VAL A 1 103 ? -7.323 4.918 24.261 1.00 35.91 103 VAL A N 1
ATOM 815 C CA . VAL A 1 103 ? -7.321 3.807 23.310 1.00 35.91 103 VAL A CA 1
ATOM 816 C C . VAL A 1 103 ? -8.783 3.533 22.994 1.00 35.91 103 VAL A C 1
ATOM 818 O O . VAL A 1 103 ? -9.471 2.827 23.735 1.00 35.91 103 VAL A O 1
ATOM 821 N N . HIS A 1 104 ? -9.276 4.107 21.900 1.00 37.84 104 HIS A N 1
ATOM 822 C CA . HIS A 1 104 ? -10.514 3.649 21.300 1.00 37.84 104 HIS A CA 1
ATOM 823 C C . HIS A 1 104 ? -10.274 2.215 20.814 1.00 37.84 104 HIS A C 1
ATOM 825 O O . HIS A 1 104 ? -9.881 1.977 19.676 1.00 37.84 104 HIS A O 1
ATOM 831 N N . ARG A 1 105 ? -10.546 1.225 21.676 1.00 43.19 105 ARG A N 1
ATOM 832 C CA . ARG A 1 105 ? -11.125 -0.025 21.183 1.00 43.19 105 ARG A CA 1
ATOM 833 C C . ARG A 1 105 ? -12.348 0.417 20.397 1.00 43.19 105 ARG A C 1
ATOM 835 O O . ARG A 1 105 ? -13.336 0.813 21.015 1.00 43.19 105 ARG A O 1
ATOM 842 N N . VAL A 1 106 ? -12.266 0.436 19.070 1.00 49.97 106 VAL A N 1
ATOM 843 C CA . VAL A 1 106 ? -13.432 0.780 18.261 1.00 49.97 106 VAL A CA 1
ATOM 844 C C . VAL A 1 106 ? -14.311 -0.459 18.226 1.00 49.97 106 VAL A C 1
ATOM 846 O O . VAL A 1 106 ? -14.235 -1.302 17.339 1.00 49.97 106 VAL A O 1
ATOM 849 N N . VAL A 1 107 ? -15.036 -0.629 19.327 1.00 56.41 107 VAL A N 1
ATOM 850 C CA . VAL A 1 107 ? -16.120 -1.588 19.461 1.00 56.41 107 VAL A CA 1
ATOM 851 C C . VAL A 1 107 ? -17.154 -1.201 18.404 1.00 56.41 107 VAL A C 1
ATOM 853 O O . VAL A 1 107 ? -17.458 -0.007 18.304 1.00 56.41 107 VAL A O 1
ATOM 856 N N . PRO A 1 108 ? -17.683 -2.158 17.620 1.00 57.75 108 PRO A N 1
ATOM 857 C CA . PRO A 1 108 ? -18.775 -1.867 16.707 1.00 57.75 108 PRO A CA 1
ATOM 858 C C . PRO A 1 108 ? -19.896 -1.151 17.476 1.00 57.75 108 PRO A C 1
ATOM 860 O O . PRO A 1 108 ? -20.233 -1.564 18.593 1.00 57.75 108 PRO A O 1
ATOM 863 N N . PRO A 1 109 ? -20.434 -0.044 16.951 1.00 58.97 109 PRO A N 1
ATOM 864 C CA . PRO A 1 109 ? -21.454 0.720 17.653 1.00 58.97 109 PRO A CA 1
ATOM 865 C C . PRO A 1 109 ? -22.712 -0.126 17.880 1.00 58.97 109 PRO A C 1
ATOM 867 O O . PRO A 1 109 ? -23.030 -1.034 17.111 1.00 58.97 109 PRO A O 1
ATOM 870 N N . LYS A 1 110 ? -23.442 0.175 18.960 1.00 58.12 110 LYS A N 1
ATOM 871 C CA . LYS A 1 110 ? -24.735 -0.465 19.242 1.00 58.12 110 LYS A CA 1
ATOM 872 C C . LYS A 1 110 ? -25.763 -0.097 18.158 1.00 58.12 110 LYS A C 1
ATOM 874 O O . LYS A 1 110 ? -25.668 0.968 17.555 1.00 58.12 110 LYS A O 1
ATOM 879 N N . ARG A 1 111 ? -26.762 -0.977 17.991 1.00 52.97 111 ARG A N 1
ATOM 880 C CA . ARG A 1 111 ? -27.811 -1.075 16.943 1.00 52.97 111 ARG A CA 1
ATOM 881 C C . ARG A 1 111 ? -28.426 0.213 16.353 1.00 52.97 111 ARG A C 1
ATOM 883 O O . ARG A 1 111 ? -29.078 0.126 15.323 1.00 52.97 111 ARG A O 1
ATOM 890 N N . THR A 1 112 ? -28.290 1.382 16.968 1.00 55.75 112 THR A N 1
ATOM 891 C CA . THR A 1 112 ? -29.125 2.557 16.659 1.00 55.75 112 THR A CA 1
ATOM 892 C C . THR A 1 112 ? -28.419 3.696 15.928 1.00 55.75 112 THR A C 1
ATOM 894 O O . THR A 1 112 ? -29.090 4.629 15.499 1.00 55.75 112 THR A O 1
ATOM 897 N N . GLU A 1 113 ? -27.096 3.655 15.750 1.00 70.56 113 GLU A N 1
ATOM 898 C CA . GLU A 1 113 ? -26.347 4.794 15.200 1.00 70.56 113 GLU A CA 1
ATOM 899 C C . GLU A 1 113 ? -25.675 4.443 13.864 1.00 70.56 113 GLU A C 1
ATOM 901 O O . GLU A 1 113 ? -24.481 4.151 13.801 1.00 70.56 113 GLU A O 1
ATOM 906 N N . PHE A 1 114 ? -26.446 4.504 12.769 1.00 71.06 114 PHE A N 1
ATOM 907 C CA . PHE A 1 114 ? -25.949 4.283 11.399 1.00 71.06 114 PHE A CA 1
ATOM 908 C C . PHE A 1 114 ? -24.733 5.160 11.064 1.00 71.06 114 PHE A C 1
ATOM 910 O O . PHE A 1 114 ? -23.778 4.701 10.439 1.00 71.06 114 PHE A O 1
ATOM 917 N N . ALA A 1 115 ? -24.728 6.407 11.544 1.00 71.31 115 ALA A N 1
ATOM 918 C CA . ALA A 1 115 ? -23.608 7.317 11.349 1.00 71.31 115 ALA A CA 1
ATOM 919 C C . ALA A 1 115 ? -22.315 6.792 12.001 1.00 71.31 115 ALA A C 1
ATOM 921 O O . ALA A 1 115 ? -21.288 6.727 11.331 1.00 71.31 115 ALA A O 1
ATOM 922 N N . ALA A 1 116 ? -22.387 6.344 13.259 1.00 72.50 116 ALA A N 1
ATOM 923 C CA . ALA A 1 116 ? -21.248 5.759 13.960 1.00 72.50 116 ALA A CA 1
ATOM 924 C C . ALA A 1 116 ? -20.791 4.439 13.320 1.00 72.50 116 ALA A C 1
ATOM 926 O O . ALA A 1 116 ? -19.599 4.142 13.317 1.00 72.50 116 ALA A O 1
ATOM 927 N N . PHE A 1 117 ? -21.712 3.650 12.754 1.00 76.12 117 PHE A N 1
ATOM 928 C CA . PHE A 1 117 ? -21.374 2.425 12.020 1.00 76.12 117 PHE A CA 1
ATOM 929 C C . PHE A 1 117 ? -20.566 2.728 10.754 1.00 76.12 117 PHE A C 1
ATOM 931 O O . PHE A 1 117 ? -19.532 2.105 10.512 1.00 76.12 117 PHE A O 1
ATOM 938 N N . CYS A 1 118 ? -20.988 3.730 9.985 1.00 74.12 118 CYS A N 1
ATOM 939 C CA . CYS A 1 118 ? -20.260 4.159 8.796 1.00 74.12 118 CYS A CA 1
ATOM 940 C C . CYS A 1 118 ? -18.890 4.753 9.148 1.00 74.12 118 CYS A C 1
ATOM 942 O O . CYS A 1 118 ? -17.902 4.430 8.491 1.00 74.12 118 CYS A O 1
ATOM 944 N N . ASP A 1 119 ? -18.811 5.557 10.213 1.00 74.50 119 ASP A N 1
ATOM 945 C CA . ASP A 1 119 ? -17.547 6.121 10.702 1.00 74.50 119 ASP A CA 1
ATOM 946 C C . ASP A 1 119 ? -16.596 5.014 11.191 1.00 74.50 119 ASP A C 1
ATOM 948 O O . ASP A 1 119 ? -15.394 5.054 10.922 1.00 74.50 119 ASP A O 1
ATOM 952 N N . TRP A 1 120 ? -17.130 3.972 11.839 1.00 79.75 120 TRP A N 1
ATOM 953 C CA . TRP A 1 120 ? -16.368 2.797 12.262 1.00 79.75 120 TRP A CA 1
ATOM 954 C C . TRP A 1 120 ? -15.806 2.000 11.082 1.00 79.75 120 TRP A C 1
ATOM 956 O O . TRP A 1 120 ? -14.617 1.666 11.079 1.00 79.75 120 TRP A O 1
ATOM 966 N N . ILE A 1 121 ? -16.624 1.721 10.062 1.00 76.19 121 ILE A N 1
ATOM 967 C CA . ILE A 1 121 ? -16.168 1.049 8.836 1.00 76.19 121 ILE A CA 1
ATOM 968 C C . ILE A 1 121 ? -15.124 1.906 8.122 1.00 76.19 121 ILE A C 1
ATOM 970 O O . ILE A 1 121 ? -14.068 1.393 7.749 1.00 76.19 121 ILE A O 1
ATOM 974 N N . GLY A 1 122 ? -15.378 3.208 7.968 1.00 74.81 122 GLY A N 1
ATOM 975 C CA . GLY A 1 122 ? -14.453 4.142 7.330 1.00 74.81 122 GLY A CA 1
ATOM 976 C C . GLY A 1 122 ? -13.095 4.185 8.033 1.00 74.81 122 GLY A C 1
ATOM 977 O O . GLY A 1 122 ? -12.047 4.104 7.384 1.00 74.81 122 GLY A O 1
ATOM 978 N N . PHE A 1 123 ? -13.104 4.212 9.368 1.00 74.62 123 PHE A N 1
ATOM 979 C CA . PHE A 1 123 ? -11.899 4.149 10.191 1.00 74.62 123 PHE A CA 1
ATOM 980 C C . PHE A 1 123 ? -11.156 2.813 10.029 1.00 74.62 123 PHE A C 1
ATOM 982 O O . PHE A 1 123 ? -9.953 2.798 9.750 1.00 74.62 123 PHE A O 1
ATOM 989 N N . THR A 1 124 ? -11.869 1.690 10.143 1.00 67.88 124 THR A N 1
ATOM 990 C CA . THR A 1 124 ? -11.286 0.336 10.137 1.00 67.88 124 THR A CA 1
ATOM 991 C C . THR A 1 124 ? -10.731 -0.042 8.763 1.00 67.88 124 THR A C 1
ATOM 993 O O . THR A 1 124 ? -9.622 -0.566 8.654 1.00 67.88 124 THR A O 1
ATOM 996 N N . ALA A 1 125 ? -11.442 0.315 7.693 1.00 67.81 125 ALA A N 1
ATOM 997 C CA . ALA A 1 125 ? -11.011 0.102 6.315 1.00 67.81 125 ALA A CA 1
ATOM 998 C C . ALA A 1 125 ? -10.030 1.178 5.802 1.00 67.81 125 ALA A C 1
ATOM 1000 O O . ALA A 1 125 ? -9.609 1.127 4.642 1.00 67.81 125 ALA A O 1
ATOM 1001 N N . ARG A 1 126 ? -9.632 2.141 6.655 1.00 70.44 126 ARG A N 1
ATOM 1002 C CA . ARG A 1 126 ? -8.739 3.271 6.324 1.00 70.44 126 ARG A CA 1
ATOM 1003 C C . ARG A 1 126 ? -9.197 4.030 5.073 1.00 70.44 126 ARG A C 1
ATOM 1005 O O . ARG A 1 126 ? -8.394 4.427 4.225 1.00 70.44 126 ARG A O 1
ATOM 1012 N N . LEU A 1 127 ? -10.502 4.228 4.955 1.00 65.81 127 LEU A N 1
ATOM 1013 C CA . LEU A 1 127 ? -11.159 4.894 3.838 1.00 65.81 127 LEU A CA 1
ATOM 1014 C C . LEU A 1 127 ? -11.190 6.406 4.060 1.00 65.81 127 LEU A C 1
ATOM 1016 O O . LEU A 1 127 ? -12.246 7.001 4.200 1.00 65.81 127 LEU A O 1
ATOM 1020 N N . ARG A 1 128 ? -10.010 7.035 4.112 1.00 60.75 128 ARG A N 1
ATOM 1021 C CA . ARG A 1 128 ? -9.893 8.482 4.380 1.00 60.75 128 ARG A CA 1
ATOM 1022 C C . ARG A 1 128 ? -10.480 9.365 3.273 1.00 60.75 128 ARG A C 1
ATOM 1024 O O . ARG A 1 128 ? -10.868 10.488 3.557 1.00 60.75 128 ARG A O 1
ATOM 1031 N N . ASP A 1 129 ? -10.559 8.833 2.054 1.00 58.81 129 ASP A N 1
ATOM 1032 C CA . ASP A 1 129 ? -10.995 9.560 0.854 1.00 58.81 129 ASP A CA 1
ATOM 1033 C C . ASP A 1 129 ? -12.362 9.084 0.326 1.00 58.81 129 ASP A C 1
ATOM 1035 O O . ASP A 1 129 ? -12.774 9.480 -0.760 1.00 58.81 129 ASP A O 1
ATOM 1039 N N . VAL A 1 130 ? -13.043 8.184 1.046 1.00 62.81 130 VAL A N 1
ATOM 1040 C CA . VAL A 1 130 ? -14.340 7.624 0.636 1.00 62.81 130 VAL A CA 1
ATOM 1041 C C . VAL A 1 130 ? -15.317 7.796 1.786 1.00 62.81 130 VAL A C 1
ATOM 1043 O O . VAL A 1 130 ? -15.141 7.176 2.836 1.00 62.81 130 VAL A O 1
ATOM 1046 N N . ASP A 1 131 ? -16.352 8.609 1.580 1.00 71.56 131 ASP A N 1
ATOM 1047 C CA . ASP A 1 131 ? -17.434 8.723 2.550 1.00 71.56 131 ASP A CA 1
ATOM 1048 C C . ASP A 1 131 ? -18.318 7.471 2.476 1.00 71.56 131 ASP A C 1
ATOM 1050 O O . ASP A 1 131 ? -19.130 7.282 1.569 1.00 71.56 131 ASP A O 1
ATOM 1054 N N . ILE A 1 132 ? -18.116 6.566 3.433 1.00 74.19 132 ILE A N 1
ATOM 1055 C CA . ILE A 1 132 ? -18.864 5.313 3.531 1.00 74.19 132 ILE A CA 1
ATOM 1056 C C . ILE A 1 132 ? -20.364 5.556 3.735 1.00 74.19 132 ILE A C 1
ATOM 1058 O O . ILE A 1 132 ? -21.170 4.728 3.303 1.00 74.19 132 ILE A O 1
ATOM 1062 N N . LYS A 1 133 ? -20.755 6.691 4.334 1.00 70.62 133 LYS A N 1
ATOM 1063 C CA . LYS A 1 133 ? -22.172 7.053 4.484 1.00 70.62 133 LYS A CA 1
ATOM 1064 C C . LYS A 1 133 ? -22.804 7.257 3.117 1.00 70.62 133 LYS A C 1
ATOM 1066 O O . LYS A 1 133 ? -23.865 6.695 2.859 1.00 70.62 133 LYS A O 1
ATOM 1071 N N . ASP A 1 134 ? -22.120 7.971 2.229 1.00 71.88 134 ASP A N 1
ATOM 1072 C CA . ASP A 1 134 ? -22.593 8.217 0.867 1.00 71.88 134 ASP A CA 1
ATOM 1073 C C . ASP A 1 134 ? -22.634 6.930 0.041 1.00 71.88 134 ASP A C 1
ATOM 1075 O O . ASP A 1 134 ? -23.572 6.720 -0.726 1.00 71.88 134 ASP A O 1
ATOM 1079 N N . VAL A 1 135 ? -21.664 6.027 0.225 1.00 73.81 135 VAL A N 1
ATOM 1080 C CA . VAL A 1 135 ? -21.668 4.711 -0.435 1.00 73.81 135 VAL A CA 1
ATOM 1081 C C . VAL A 1 135 ? -22.926 3.924 -0.065 1.00 73.81 135 VAL A C 1
ATOM 1083 O O . VAL A 1 135 ? -23.659 3.498 -0.954 1.00 73.81 135 VAL A O 1
ATOM 1086 N N . PHE A 1 136 ? -23.229 3.761 1.224 1.00 77.25 136 PHE A N 1
ATOM 1087 C CA . PHE A 1 136 ? -24.406 2.994 1.646 1.00 77.25 136 PHE A CA 1
ATOM 1088 C C . PHE A 1 136 ? -25.730 3.709 1.357 1.00 77.25 136 PHE A C 1
ATOM 1090 O O . PHE A 1 136 ? -26.707 3.057 0.983 1.00 77.25 136 PHE A O 1
ATOM 1097 N N . HIS A 1 137 ? -25.751 5.041 1.435 1.00 71.81 137 HIS A N 1
ATOM 1098 C CA . HIS A 1 137 ? -26.915 5.839 1.065 1.00 71.81 137 HIS A CA 1
ATOM 1099 C C . HIS A 1 137 ? -27.239 5.711 -0.434 1.00 71.81 137 HIS A C 1
ATOM 1101 O O . HIS A 1 137 ? -28.403 5.563 -0.804 1.00 71.81 137 HIS A O 1
ATOM 1107 N N . ASN A 1 138 ? -26.222 5.696 -1.303 1.00 69.44 138 ASN A N 1
ATOM 1108 C CA . ASN A 1 138 ? -26.392 5.505 -2.750 1.00 69.44 138 ASN A CA 1
ATOM 1109 C C . ASN A 1 138 ? -26.792 4.073 -3.129 1.00 69.44 138 ASN A C 1
ATOM 1111 O O . ASN A 1 138 ? -27.415 3.869 -4.169 1.00 69.44 138 ASN A O 1
ATOM 1115 N N . LEU A 1 139 ? -26.477 3.096 -2.277 1.00 68.44 139 LEU A N 1
ATOM 1116 C CA . LEU A 1 139 ? -26.963 1.719 -2.394 1.00 68.44 139 LEU A CA 1
ATOM 1117 C C . LEU A 1 139 ? -28.394 1.543 -1.843 1.00 68.44 139 LEU A C 1
ATOM 1119 O O . LEU A 1 139 ? -28.972 0.471 -1.979 1.00 68.44 139 LEU A O 1
ATOM 1123 N N . GLY A 1 140 ? -28.996 2.596 -1.272 1.00 63.56 140 GLY A N 1
ATOM 1124 C CA . GLY A 1 140 ? -30.386 2.599 -0.806 1.00 63.56 140 GLY A CA 1
ATOM 1125 C C . GLY A 1 140 ? -30.595 2.052 0.609 1.00 63.56 140 GLY A C 1
ATOM 1126 O O . GLY A 1 140 ? -31.732 1.765 0.981 1.00 63.56 140 GLY A O 1
ATOM 1127 N N . HIS A 1 141 ? -29.534 1.916 1.410 1.00 70.06 141 HIS A N 1
ATOM 1128 C CA . HIS A 1 141 ? -29.600 1.345 2.756 1.00 70.06 141 HIS A CA 1
ATOM 1129 C C . HIS A 1 141 ? -29.361 2.421 3.821 1.00 70.06 141 HIS A C 1
ATOM 1131 O O . HIS A 1 141 ? -28.313 3.063 3.848 1.00 70.06 141 HIS A O 1
ATOM 1137 N N . LEU A 1 142 ? -30.335 2.620 4.713 1.00 68.12 142 LEU A N 1
ATOM 1138 C CA . LEU A 1 142 ? -30.274 3.636 5.777 1.00 68.12 142 LEU A CA 1
ATOM 1139 C C . LEU A 1 142 ? -30.089 3.034 7.174 1.00 68.12 142 LEU A C 1
ATOM 1141 O O . LEU A 1 142 ? -29.817 3.764 8.128 1.00 68.12 142 LEU A O 1
ATOM 1145 N N . THR A 1 143 ? -30.242 1.715 7.315 1.00 75.88 143 THR A N 1
ATOM 1146 C CA . THR A 1 143 ? -30.064 1.015 8.589 1.00 75.88 143 THR A CA 1
ATOM 1147 C C . THR A 1 143 ? -28.860 0.082 8.540 1.00 75.88 143 THR A C 1
ATOM 1149 O O . THR A 1 143 ? -28.443 -0.390 7.482 1.00 75.88 143 THR A O 1
ATOM 1152 N N . VAL A 1 144 ? -28.283 -0.191 9.711 1.00 73.25 144 VAL A N 1
ATOM 1153 C CA . VAL A 1 144 ? -27.160 -1.129 9.833 1.00 73.25 144 VAL A CA 1
ATOM 1154 C C . VAL A 1 144 ? -27.604 -2.559 9.503 1.00 73.25 144 VAL A C 1
ATOM 1156 O O . VAL A 1 144 ? -26.828 -3.316 8.927 1.00 73.25 144 VAL A O 1
ATOM 1159 N N . GLU A 1 145 ? -28.853 -2.914 9.815 1.00 76.00 145 GLU A N 1
ATOM 1160 C CA . GLU A 1 145 ? -29.441 -4.224 9.506 1.00 76.00 145 GLU A CA 1
ATOM 1161 C C . GLU A 1 145 ? -29.546 -4.444 7.995 1.00 76.00 145 GLU A C 1
ATOM 1163 O O . GLU A 1 145 ? -29.122 -5.489 7.501 1.00 76.00 145 GLU A O 1
ATOM 1168 N N . ASP A 1 146 ? -30.008 -3.435 7.251 1.00 76.94 146 ASP A N 1
ATOM 1169 C CA . ASP A 1 146 ? -30.096 -3.509 5.792 1.00 76.94 146 ASP A CA 1
ATOM 1170 C C . ASP A 1 146 ? -28.717 -3.675 5.151 1.00 76.94 146 ASP A C 1
ATOM 1172 O O . ASP A 1 146 ? -28.565 -4.472 4.225 1.00 76.94 146 ASP A O 1
ATOM 1176 N N . VAL A 1 147 ? -27.703 -2.966 5.665 1.00 77.00 147 VAL A N 1
ATOM 1177 C CA . VAL A 1 147 ? -26.320 -3.104 5.188 1.00 77.00 147 VAL A CA 1
ATOM 1178 C C . VAL A 1 147 ? -25.775 -4.500 5.485 1.00 77.00 147 VAL A C 1
ATOM 1180 O O . VAL A 1 147 ? -25.194 -5.130 4.605 1.00 77.00 147 VAL A O 1
ATOM 1183 N N . CYS A 1 148 ? -25.989 -5.007 6.700 1.00 77.75 148 CYS A N 1
ATOM 1184 C CA . CYS A 1 148 ? -25.519 -6.331 7.107 1.00 77.75 148 CYS A CA 1
ATOM 1185 C C . CYS A 1 148 ? -26.188 -7.476 6.340 1.00 77.75 148 CYS A C 1
ATOM 1187 O O . CYS A 1 148 ? -25.559 -8.509 6.121 1.00 77.75 148 CYS A O 1
ATOM 1189 N N . ALA A 1 149 ? -27.443 -7.300 5.927 1.00 78.38 149 ALA A N 1
ATOM 1190 C CA . ALA A 1 149 ? -28.198 -8.321 5.213 1.00 78.38 149 ALA A CA 1
ATOM 1191 C C . ALA A 1 149 ? -27.984 -8.297 3.692 1.00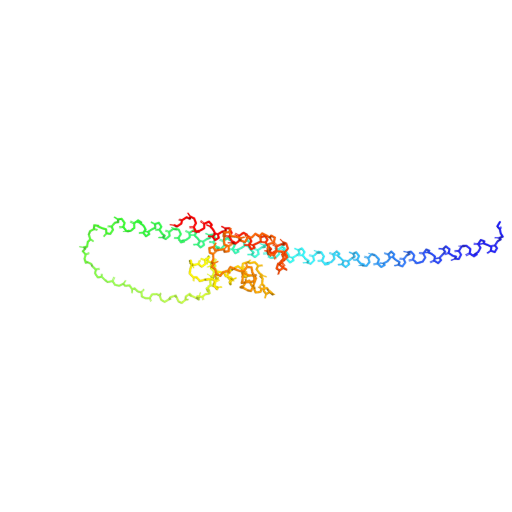 78.38 149 ALA A C 1
ATOM 1193 O O . ALA A 1 149 ? -28.030 -9.358 3.068 1.00 78.38 149 ALA A O 1
ATOM 1194 N N . ASN A 1 150 ? -27.782 -7.116 3.094 1.00 79.75 150 ASN A N 1
ATOM 1195 C CA . ASN A 1 150 ? -27.932 -6.948 1.644 1.00 79.75 150 ASN A CA 1
ATOM 1196 C C . ASN A 1 150 ? -26.671 -6.488 0.908 1.00 79.75 150 ASN A C 1
ATOM 1198 O O . ASN A 1 150 ? -26.591 -6.706 -0.298 1.00 79.75 150 ASN A O 1
ATOM 1202 N N . VAL A 1 151 ? -25.689 -5.877 1.583 1.00 83.25 151 VAL A N 1
ATOM 1203 C CA . VAL A 1 151 ? -24.487 -5.388 0.890 1.00 83.25 151 VAL A CA 1
ATOM 1204 C C . VAL A 1 151 ? -23.555 -6.545 0.562 1.00 83.25 151 VAL A C 1
ATOM 1206 O O . VAL A 1 151 ? -23.135 -7.302 1.440 1.00 83.25 151 VAL A O 1
ATOM 1209 N N . CYS A 1 152 ? -23.172 -6.641 -0.709 1.00 83.50 152 CYS A N 1
ATOM 1210 C CA . CYS A 1 152 ? -22.177 -7.594 -1.177 1.00 83.50 152 CYS A CA 1
ATOM 1211 C C . CYS A 1 152 ? -20.951 -6.898 -1.786 1.00 83.50 152 CYS A C 1
ATOM 1213 O O . CYS A 1 152 ? -20.937 -5.696 -2.056 1.00 83.50 152 CYS A O 1
ATOM 1215 N N . GLU A 1 153 ? -19.871 -7.659 -1.995 1.00 82.75 153 GLU A N 1
ATOM 1216 C CA . GLU A 1 153 ? -18.597 -7.097 -2.460 1.00 82.75 153 GLU A CA 1
ATOM 1217 C C . GLU A 1 153 ? -18.733 -6.379 -3.816 1.00 82.75 153 GLU A C 1
ATOM 1219 O O . GLU A 1 153 ? -18.095 -5.349 -4.031 1.00 82.75 153 GLU A O 1
ATOM 1224 N N . SER A 1 154 ? -19.597 -6.870 -4.713 1.00 83.00 154 SER A N 1
ATOM 1225 C CA . SER A 1 154 ? -19.832 -6.249 -6.023 1.00 83.00 154 SER A CA 1
ATOM 1226 C C . SER A 1 154 ? -20.456 -4.859 -5.935 1.00 83.00 154 SER A C 1
ATOM 1228 O O . SER A 1 154 ? -20.172 -4.025 -6.796 1.00 83.00 154 SER A O 1
ATOM 1230 N N . ASP A 1 155 ? -21.237 -4.571 -4.895 1.00 81.50 155 ASP A N 1
ATOM 1231 C CA . ASP A 1 155 ? -21.850 -3.254 -4.705 1.00 81.50 155 ASP A CA 1
ATOM 1232 C C . ASP A 1 155 ? -20.787 -2.221 -4.317 1.00 81.50 155 ASP A C 1
ATOM 1234 O O . ASP A 1 155 ? -20.739 -1.117 -4.860 1.00 81.50 155 ASP A O 1
ATOM 1238 N N . LEU A 1 156 ? -19.853 -2.621 -3.449 1.00 80.56 156 LEU A N 1
ATOM 1239 C CA . LEU A 1 156 ? -18.720 -1.796 -3.025 1.00 80.56 156 LEU A CA 1
ATOM 1240 C C . LEU A 1 156 ? -17.766 -1.503 -4.187 1.00 80.56 156 LEU A C 1
ATOM 1242 O O . LEU A 1 156 ? -17.322 -0.368 -4.360 1.00 80.56 156 LEU A O 1
ATOM 1246 N N . LEU A 1 157 ? -17.470 -2.516 -5.005 1.00 81.50 157 LEU A N 1
ATOM 1247 C CA . LEU A 1 157 ? -16.653 -2.347 -6.208 1.00 81.50 157 LEU A CA 1
ATOM 1248 C C . LEU A 1 157 ? -17.324 -1.393 -7.208 1.00 81.50 157 LEU A C 1
ATOM 1250 O O . LEU A 1 157 ? -16.654 -0.533 -7.780 1.00 81.50 157 LEU A O 1
ATOM 1254 N N . SER A 1 158 ? -18.646 -1.505 -7.379 1.00 80.44 158 SER A N 1
ATOM 1255 C CA . SER A 1 158 ? -19.435 -0.623 -8.255 1.00 80.44 158 SER A CA 1
ATOM 1256 C C . SER A 1 158 ? -19.491 0.817 -7.740 1.00 80.44 158 SER A C 1
ATOM 1258 O O . SER A 1 158 ? -19.545 1.754 -8.533 1.00 80.44 158 SER A O 1
ATOM 1260 N N . ALA A 1 159 ? -19.393 1.002 -6.421 1.00 74.88 159 ALA A N 1
ATOM 1261 C CA . ALA A 1 159 ? -19.255 2.302 -5.770 1.00 74.88 159 ALA A CA 1
ATOM 1262 C C . ALA A 1 159 ? -17.819 2.873 -5.813 1.00 74.88 159 ALA A C 1
ATOM 1264 O O . ALA A 1 159 ? -17.547 3.909 -5.207 1.00 74.88 159 ALA A O 1
ATOM 1265 N N . GLY A 1 160 ? -16.882 2.218 -6.510 1.00 75.50 160 GLY A N 1
ATOM 1266 C CA . GLY A 1 160 ? -15.502 2.690 -6.664 1.00 75.50 160 GLY A CA 1
ATOM 1267 C C . GLY A 1 160 ? -14.572 2.350 -5.494 1.00 75.50 160 GLY A C 1
ATOM 1268 O O . GLY A 1 160 ? -13.444 2.847 -5.439 1.00 75.50 160 GLY A O 1
ATOM 1269 N N . VAL A 1 161 ? -14.993 1.488 -4.562 1.00 79.31 161 VAL A N 1
ATOM 1270 C CA . VAL A 1 161 ? -14.113 0.963 -3.509 1.00 79.31 161 VAL A CA 1
ATOM 1271 C C . VAL A 1 161 ? -13.137 -0.035 -4.136 1.00 79.31 161 VAL A C 1
ATOM 1273 O O . VAL A 1 161 ? -13.538 -0.943 -4.858 1.00 79.31 161 VAL A O 1
ATOM 1276 N N . SER A 1 162 ? -11.835 0.103 -3.866 1.00 80.50 162 SER A N 1
ATOM 1277 C CA . SER A 1 162 ? -10.844 -0.830 -4.419 1.00 80.50 162 SER A CA 1
ATOM 1278 C C . SER A 1 162 ? -11.036 -2.251 -3.881 1.00 80.50 162 SER A C 1
ATOM 1280 O O . SER A 1 162 ? -11.465 -2.444 -2.746 1.00 80.50 162 SER A O 1
ATOM 1282 N N . HIS A 1 163 ? -10.619 -3.256 -4.651 1.00 79.12 163 HIS A N 1
ATOM 1283 C CA . HIS A 1 163 ? -10.790 -4.669 -4.289 1.00 79.12 163 HIS A CA 1
ATOM 1284 C C . HIS A 1 163 ? -10.125 -5.068 -2.957 1.00 79.12 163 HIS A C 1
ATOM 1286 O O . HIS A 1 163 ? -10.576 -5.970 -2.256 1.00 79.12 163 HIS A O 1
ATOM 1292 N N . GLN A 1 164 ? -9.037 -4.402 -2.570 1.00 77.00 164 GLN A N 1
ATOM 1293 C CA . GLN A 1 164 ? -8.418 -4.642 -1.266 1.00 77.00 164 GLN A CA 1
ATOM 1294 C C . GLN A 1 164 ? -9.257 -4.050 -0.126 1.00 77.00 164 GLN A C 1
ATOM 1296 O O . GLN A 1 164 ? -9.373 -4.654 0.937 1.00 77.00 164 GLN A O 1
ATOM 1301 N N . LYS A 1 165 ? -9.850 -2.876 -0.355 1.00 77.81 165 LYS A N 1
ATOM 1302 C CA . LYS A 1 165 ? -10.682 -2.166 0.617 1.00 77.81 165 LYS A CA 1
ATOM 1303 C C . LYS A 1 165 ? -12.060 -2.821 0.766 1.00 77.81 165 LYS A C 1
ATOM 1305 O O . LYS A 1 165 ? -12.540 -2.934 1.890 1.00 77.81 165 LYS A O 1
ATOM 1310 N N . SER A 1 166 ? -12.646 -3.329 -0.321 1.00 81.81 166 SER A N 1
ATOM 1311 C CA . SER A 1 166 ? -13.938 -4.032 -0.315 1.00 81.81 166 SER A CA 1
ATOM 1312 C C . SER A 1 166 ? -13.916 -5.247 0.613 1.00 81.81 166 SER A C 1
ATOM 1314 O O . SER A 1 166 ? -14.825 -5.417 1.419 1.00 81.81 166 SER A O 1
ATOM 1316 N N . LYS A 1 167 ? -12.832 -6.033 0.599 1.00 80.25 167 LYS A N 1
ATOM 1317 C CA . LYS A 1 167 ? -12.656 -7.185 1.500 1.00 80.25 167 LYS A CA 1
ATOM 1318 C C . LYS A 1 167 ? -12.662 -6.798 2.976 1.00 80.25 167 LYS A C 1
ATOM 1320 O O . LYS A 1 167 ? -13.276 -7.488 3.784 1.00 80.25 167 LYS A O 1
ATOM 1325 N N . VAL A 1 168 ? -12.002 -5.694 3.327 1.00 78.50 168 VAL A N 1
ATOM 1326 C CA . VAL A 1 168 ? -11.957 -5.206 4.714 1.00 78.50 168 VAL A CA 1
ATOM 1327 C C . VAL A 1 168 ? -13.333 -4.709 5.153 1.00 78.50 168 VAL A C 1
ATOM 1329 O O . VAL A 1 168 ? -13.773 -5.035 6.251 1.00 78.50 168 VAL A O 1
ATOM 1332 N N . VAL A 1 169 ? -14.046 -3.985 4.285 1.00 81.06 169 VAL A N 1
ATOM 1333 C CA . VAL A 1 169 ? -15.425 -3.545 4.552 1.00 81.06 169 VAL A CA 1
ATOM 1334 C C . VAL A 1 169 ? -16.353 -4.747 4.748 1.00 81.06 169 VAL A C 1
ATOM 1336 O O . VAL A 1 169 ? -17.073 -4.790 5.741 1.00 81.06 169 VAL A O 1
ATOM 1339 N N . MET A 1 170 ? -16.285 -5.760 3.879 1.00 83.94 170 MET A N 1
ATOM 1340 C CA . MET A 1 170 ? -17.079 -6.989 4.019 1.00 83.94 170 MET A CA 1
ATOM 1341 C C . MET A 1 170 ? -16.774 -7.736 5.321 1.00 83.94 170 MET A C 1
ATOM 1343 O O . MET A 1 170 ? -17.688 -8.240 5.970 1.00 83.94 170 MET A O 1
ATOM 1347 N N . GLN A 1 171 ? -15.509 -7.768 5.747 1.00 81.38 171 GLN A N 1
ATOM 1348 C CA . GLN A 1 171 ? -15.139 -8.336 7.042 1.00 81.38 171 GLN A CA 1
ATOM 1349 C C . GLN A 1 171 ? -15.754 -7.542 8.206 1.00 81.38 171 GLN A C 1
ATOM 1351 O O . GLN A 1 171 ? -16.292 -8.147 9.130 1.00 81.38 171 GLN A O 1
ATOM 1356 N N . CYS A 1 172 ? -15.743 -6.208 8.144 1.00 78.44 172 CYS A N 1
ATOM 1357 C CA . CYS A 1 172 ? -16.368 -5.356 9.161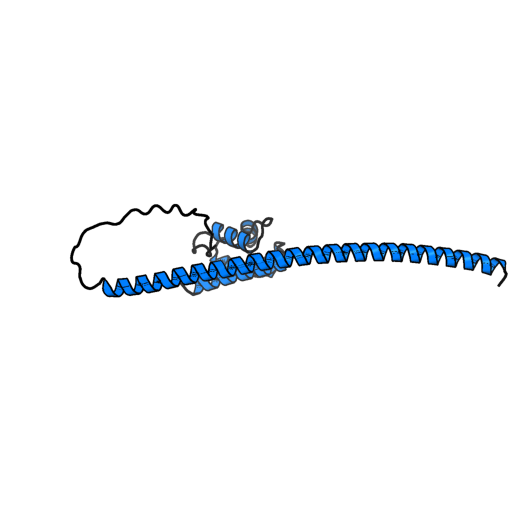 1.00 78.44 172 CYS A CA 1
ATOM 1358 C C . CYS A 1 172 ? -17.888 -5.580 9.237 1.00 78.44 172 CYS A C 1
ATOM 1360 O O . CYS A 1 172 ? -18.445 -5.691 10.329 1.00 78.44 172 CYS A O 1
ATOM 1362 N N . ILE A 1 173 ? -18.555 -5.693 8.082 1.00 81.94 173 ILE A N 1
ATOM 1363 C CA . ILE A 1 173 ? -19.990 -5.997 7.991 1.00 81.94 173 ILE A CA 1
ATOM 1364 C C . ILE A 1 173 ? -20.287 -7.372 8.609 1.00 81.94 173 ILE A C 1
ATOM 1366 O O . ILE A 1 173 ? -21.220 -7.511 9.400 1.00 81.94 173 ILE A O 1
ATOM 1370 N N . MET A 1 174 ? -19.465 -8.383 8.318 1.00 81.31 174 MET A N 1
ATOM 1371 C CA . MET A 1 174 ? -19.613 -9.729 8.875 1.00 81.31 174 MET A CA 1
ATOM 1372 C C . MET A 1 174 ? -19.397 -9.759 10.395 1.00 81.31 174 MET A C 1
ATOM 1374 O O . MET A 1 174 ? -20.183 -10.376 11.110 1.00 81.31 174 MET A O 1
ATOM 1378 N N . GLU A 1 175 ? -18.376 -9.071 10.912 1.00 76.81 175 GLU A N 1
ATOM 1379 C CA . GLU A 1 175 ? -18.131 -8.949 12.356 1.00 76.81 175 GLU A CA 1
ATOM 1380 C C . GLU A 1 175 ? -19.297 -8.252 13.067 1.00 76.81 175 GLU A C 1
ATOM 1382 O O . GLU A 1 175 ? -19.721 -8.688 14.140 1.00 76.81 175 GLU A O 1
ATOM 1387 N N . CYS A 1 176 ? -19.867 -7.222 12.437 1.00 73.31 176 CYS A N 1
ATOM 1388 C CA . CYS A 1 176 ? -21.076 -6.570 12.921 1.00 73.31 176 CYS A CA 1
ATOM 1389 C C . CYS A 1 176 ? -22.252 -7.563 12.944 1.00 73.31 176 CYS A C 1
ATOM 1391 O O . CYS A 1 176 ? -22.875 -7.754 13.987 1.00 73.31 176 CYS A O 1
ATOM 1393 N N . THR A 1 177 ? -22.484 -8.288 11.845 1.00 73.12 177 THR A N 1
ATOM 1394 C CA . THR A 1 177 ? -23.542 -9.312 11.703 1.00 73.12 177 THR A CA 1
ATOM 1395 C C . THR A 1 177 ? -23.427 -10.426 12.749 1.00 73.12 177 THR A C 1
ATOM 1397 O O . THR A 1 177 ? -24.422 -10.852 13.332 1.00 73.12 177 THR A O 1
ATOM 1400 N N . MET A 1 178 ? -22.213 -10.889 13.052 1.00 72.00 178 MET A N 1
ATOM 1401 C CA . MET A 1 178 ? -22.001 -11.897 14.094 1.00 72.00 178 MET A CA 1
ATOM 1402 C C . MET A 1 178 ? -22.354 -11.374 15.490 1.00 72.00 178 MET A C 1
ATOM 1404 O O . MET A 1 178 ? -22.881 -12.129 16.306 1.00 72.00 178 MET A O 1
ATOM 1408 N N . GLN A 1 179 ? -22.113 -10.090 15.768 1.00 67.25 179 GLN A N 1
ATOM 1409 C CA . GLN A 1 179 ? -22.575 -9.466 17.010 1.00 67.25 179 GLN A CA 1
ATOM 1410 C C . GLN A 1 179 ? -24.099 -9.279 17.038 1.00 67.25 179 GLN A C 1
ATOM 1412 O O . GLN A 1 179 ? -24.682 -9.363 18.118 1.00 67.25 179 GLN A O 1
ATOM 1417 N N . TYR A 1 180 ? -24.748 -9.089 15.880 1.00 63.00 180 TYR A N 1
ATOM 1418 C CA . TYR A 1 180 ? -26.213 -9.058 15.763 1.00 63.00 180 TYR A CA 1
ATOM 1419 C C . TYR A 1 180 ? -26.869 -10.391 16.122 1.00 63.00 180 TYR A C 1
ATOM 1421 O O . TYR A 1 180 ? -27.886 -10.381 16.808 1.00 63.00 180 TYR A O 1
ATOM 1429 N N . LEU A 1 181 ? -26.308 -11.515 15.661 1.00 56.72 181 LEU A N 1
ATOM 1430 C CA . LEU A 1 181 ? -26.899 -12.852 15.826 1.00 56.72 181 LEU A CA 1
ATOM 1431 C C . LEU A 1 181 ? -26.688 -13.462 17.222 1.00 56.72 181 LEU A C 1
ATOM 1433 O O . LEU A 1 181 ? -27.335 -14.450 17.560 1.00 56.72 181 LEU A O 1
ATOM 1437 N N . MET A 1 182 ? -25.773 -12.903 18.018 1.00 54.62 182 MET A N 1
ATOM 1438 C CA . MET A 1 182 ? -25.411 -13.402 19.353 1.00 54.62 182 MET A CA 1
ATOM 1439 C C . MET A 1 182 ? -26.089 -12.624 20.503 1.00 54.62 182 MET A C 1
ATOM 1441 O O . MET A 1 182 ? -25.793 -12.904 21.666 1.00 54.62 182 MET A O 1
ATOM 1445 N N . GLN A 1 183 ? -26.969 -11.659 20.196 1.00 52.25 183 GLN A N 1
ATOM 1446 C CA . GLN A 1 183 ? -27.793 -10.893 21.151 1.00 52.25 183 GLN A CA 1
ATOM 1447 C C . GLN A 1 183 ? -29.275 -11.213 20.977 1.00 52.25 183 GLN A C 1
ATOM 1449 O O . GLN A 1 183 ? -29.940 -11.426 22.013 1.00 52.25 183 GLN A O 1
#